Protein AF-A0A956QC20-F1 (afdb_monomer_lite)

Radius of gyration: 13.61 Å; chains: 1; bounding box: 33×27×34 Å

Secondary structure (DSSP, 8-state):
-HHHHHHHHHHHHHHHS--EEEE--HHHHHHHHHTT---EEEEEEETTEEEEEEEEEEETTEEEEE-TTPPTTPPTT-EE--TTSSS-EEEEETTEEEEEHHHHHHHHHHS--EEEEE-

pLDDT: mean 92.6, std 7.38, range [55.16, 98.19]

Foldseek 3Di:
DVVVVVVVQCVCCVPVVFGWDKDLQLVVVQVCLVVVDWQKWKWWQFQNDTAIWTFGHDDDQKTKIFHPPPDPPDDFQDWFDDPRGGFTWTHHDVRMIIDGSVSSNVRSVPTVMIIIHGD

Structure (mmCIF, N/CA/C/O backbone):
data_AF-A0A956QC20-F1
#
_entry.id   AF-A0A956QC20-F1
#
loop_
_atom_site.group_PDB
_atom_site.id
_atom_site.type_symbol
_atom_site.label_atom_id
_atom_site.label_alt_id
_atom_site.label_comp_id
_atom_site.label_asym_id
_atom_site.label_entity_id
_atom_site.label_seq_id
_atom_site.pdbx_PDB_ins_code
_atom_site.Cartn_x
_atom_site.Cartn_y
_atom_site.Cartn_z
_atom_site.occupancy
_atom_site.B_iso_or_equiv
_atom_site.auth_seq_id
_atom_site.auth_comp_id
_atom_site.auth_asym_id
_atom_site.auth_atom_id
_atom_site.pdbx_PDB_model_num
ATOM 1 N N . MET A 1 1 ? 11.436 1.182 10.150 1.00 92.94 1 MET A N 1
ATOM 2 C CA . MET A 1 1 ? 10.072 0.639 9.978 1.00 92.94 1 MET A CA 1
ATOM 3 C C . MET A 1 1 ? 9.174 1.057 11.128 1.00 92.94 1 MET A C 1
ATOM 5 O O . MET A 1 1 ? 8.292 1.857 10.883 1.00 92.94 1 MET A O 1
ATOM 9 N N . GLN A 1 2 ? 9.430 0.613 12.368 1.00 94.38 2 GLN A N 1
ATOM 10 C CA . GLN A 1 2 ? 8.572 0.979 13.507 1.00 94.38 2 GLN A CA 1
ATOM 11 C C . GLN A 1 2 ? 8.421 2.494 13.689 1.00 94.38 2 GLN A C 1
ATOM 13 O O . GLN A 1 2 ? 7.309 2.968 13.850 1.00 94.38 2 GLN A O 1
ATOM 18 N N . GLN A 1 3 ? 9.518 3.252 13.594 1.00 95.88 3 GLN A N 1
ATOM 19 C CA . GLN A 1 3 ? 9.471 4.712 13.693 1.00 95.88 3 GLN A CA 1
ATOM 20 C C . GLN A 1 3 ? 8.513 5.343 12.665 1.00 95.88 3 GLN A C 1
ATOM 22 O O . GLN A 1 3 ? 7.628 6.088 13.058 1.00 95.88 3 GLN A O 1
ATOM 27 N N . LEU A 1 4 ? 8.635 4.979 11.381 1.00 95.75 4 LEU A N 1
ATOM 28 C CA . LEU A 1 4 ? 7.747 5.461 10.315 1.00 95.75 4 LEU A CA 1
ATOM 29 C C . LEU A 1 4 ? 6.272 5.135 10.604 1.00 95.75 4 LEU A C 1
ATOM 31 O O . LEU A 1 4 ? 5.405 5.974 10.399 1.00 95.75 4 LEU A O 1
ATOM 35 N N . ILE A 1 5 ? 5.981 3.926 11.095 1.00 96.75 5 ILE A N 1
ATOM 36 C CA . ILE A 1 5 ? 4.614 3.519 11.452 1.00 96.75 5 ILE A CA 1
ATOM 37 C C . ILE A 1 5 ? 4.044 4.421 12.554 1.00 96.75 5 ILE A C 1
ATOM 39 O O . ILE A 1 5 ? 2.917 4.893 12.431 1.00 96.75 5 ILE A O 1
ATOM 43 N N . GLU A 1 6 ? 4.812 4.676 13.614 1.00 97.12 6 GLU A N 1
ATOM 44 C CA . GLU A 1 6 ? 4.366 5.532 14.719 1.00 97.12 6 GLU A CA 1
ATOM 45 C C . GLU A 1 6 ? 4.200 6.996 14.286 1.00 97.12 6 GLU A C 1
ATOM 47 O O . GLU A 1 6 ? 3.227 7.640 14.671 1.00 97.12 6 GLU A O 1
ATOM 52 N N . GLU A 1 7 ? 5.088 7.506 13.428 1.00 95.94 7 GLU A N 1
ATOM 53 C CA . GLU A 1 7 ? 4.970 8.849 12.845 1.00 95.94 7 GLU A CA 1
ATOM 54 C C . GLU A 1 7 ? 3.695 8.994 12.001 1.00 95.94 7 GLU A C 1
ATOM 56 O O . GLU A 1 7 ? 2.964 9.972 12.157 1.00 95.94 7 GLU A O 1
ATOM 61 N N . LEU A 1 8 ? 3.379 8.003 11.158 1.00 95.25 8 LEU A N 1
ATOM 62 C CA . LEU A 1 8 ? 2.157 8.001 10.348 1.00 95.25 8 LEU A CA 1
ATOM 63 C C . LEU A 1 8 ? 0.890 7.954 11.213 1.00 95.25 8 LEU A C 1
ATOM 65 O O . LEU A 1 8 ? -0.051 8.703 10.948 1.00 95.25 8 LEU A O 1
ATOM 69 N N . LYS A 1 9 ? 0.865 7.116 12.259 1.00 96.00 9 LYS A N 1
ATOM 70 C CA . LYS A 1 9 ? -0.257 7.056 13.213 1.00 96.00 9 LYS A CA 1
ATOM 71 C C . LYS A 1 9 ? -0.463 8.399 13.913 1.00 96.00 9 LYS A C 1
ATOM 73 O O . LYS A 1 9 ? -1.581 8.907 13.922 1.00 96.00 9 LYS A O 1
ATOM 78 N N . ALA A 1 10 ? 0.610 8.986 14.449 1.00 95.44 10 ALA A N 1
ATOM 79 C CA . ALA A 1 10 ? 0.554 10.259 15.162 1.00 95.44 10 ALA A CA 1
ATOM 80 C C . ALA A 1 10 ? 0.111 11.414 14.251 1.00 95.44 10 ALA A C 1
ATOM 82 O O . ALA A 1 10 ? -0.682 12.258 14.667 1.00 95.44 10 ALA A O 1
ATOM 83 N N . LEU A 1 11 ? 0.588 11.443 13.001 1.00 92.81 11 LEU A N 1
ATOM 84 C CA . LEU A 1 11 ? 0.174 12.442 12.017 1.00 92.81 11 LEU A CA 1
ATOM 85 C C . LEU A 1 11 ? -1.315 12.307 11.680 1.00 92.81 11 LEU A C 1
ATOM 87 O O . LEU A 1 11 ? -2.040 13.299 11.720 1.00 92.81 11 LEU A O 1
ATOM 91 N N . HIS A 1 12 ? -1.777 11.093 11.373 1.00 93.19 12 HIS A N 1
ATOM 92 C CA . HIS A 1 12 ? -3.177 10.852 11.034 1.00 93.19 12 HIS A CA 1
ATOM 93 C C . HIS A 1 12 ? -4.110 11.212 12.196 1.00 93.19 12 HIS A C 1
ATOM 95 O O . HIS A 1 12 ? -5.093 11.923 12.001 1.00 93.19 12 HIS A O 1
ATOM 101 N N . GLU A 1 13 ? -3.781 10.789 13.418 1.00 92.75 13 GLU A N 1
ATOM 102 C CA . GLU A 1 13 ? -4.560 11.132 14.610 1.00 92.75 13 GLU A CA 1
ATOM 103 C C . GLU A 1 13 ? -4.541 12.643 14.886 1.00 92.75 13 GLU A C 1
ATOM 105 O O . GL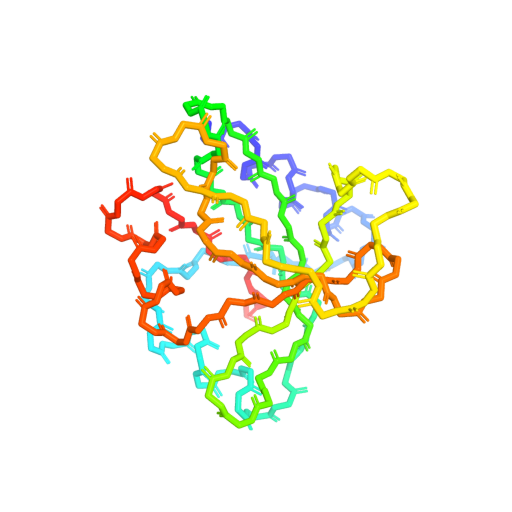U A 1 13 ? -5.584 13.226 15.174 1.00 92.75 13 GLU A O 1
ATOM 110 N N . GLY A 1 14 ? -3.393 13.307 14.731 1.00 92.31 14 GLY A N 1
ATOM 111 C CA . GLY A 1 14 ? -3.272 14.750 14.944 1.00 92.31 14 GLY A CA 1
ATOM 112 C C . GLY A 1 14 ? -4.042 15.604 13.930 1.00 92.31 14 GLY A C 1
ATOM 113 O O . GLY A 1 14 ? -4.519 16.681 14.285 1.00 92.31 14 GLY A O 1
ATOM 114 N N . VAL A 1 15 ? -4.172 15.143 12.682 1.00 91.38 15 VAL A N 1
ATOM 115 C CA . VAL A 1 15 ? -4.852 15.882 11.602 1.00 91.38 15 VAL A CA 1
ATOM 116 C C . VAL A 1 15 ? -6.337 15.529 11.508 1.00 91.38 15 VAL A C 1
ATOM 118 O O . VAL A 1 15 ? -7.168 16.420 11.342 1.00 91.38 15 VAL A O 1
ATOM 121 N N . LEU A 1 16 ? -6.678 14.242 11.604 1.00 89.81 16 LEU A N 1
ATOM 122 C CA . LEU A 1 16 ? -8.027 13.725 11.350 1.00 89.81 16 LEU A CA 1
ATOM 123 C C . L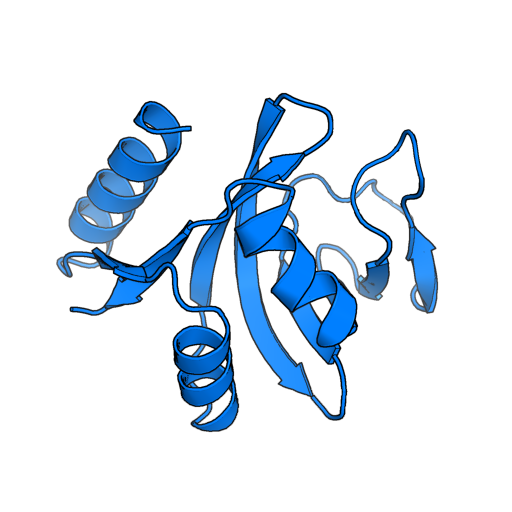EU A 1 16 ? -8.761 13.285 12.623 1.00 89.81 16 LEU A C 1
ATOM 125 O O . LEU A 1 16 ? -9.955 12.994 12.568 1.00 89.81 16 LEU A O 1
ATOM 129 N N . GLY A 1 17 ? -8.085 13.241 13.776 1.00 90.56 17 GLY A N 1
ATOM 130 C CA . GLY A 1 17 ? -8.694 12.870 15.057 1.00 90.56 17 GLY A CA 1
ATOM 131 C C . GLY A 1 17 ? -9.086 11.395 15.160 1.00 90.56 17 GLY A C 1
ATOM 132 O O . GLY A 1 17 ? -9.884 11.035 16.025 1.00 90.56 17 GLY A O 1
ATOM 133 N N . GLN A 1 18 ? -8.574 10.549 14.265 1.00 90.00 18 GLN A N 1
ATOM 134 C CA . GLN A 1 18 ? -8.909 9.129 14.197 1.00 90.00 18 GLN A CA 1
ATOM 135 C C . GLN A 1 18 ? -7.649 8.271 14.344 1.00 90.00 18 GLN A C 1
ATOM 137 O O . GLN A 1 18 ? -6.685 8.484 13.599 1.00 90.00 18 GLN A O 1
ATOM 142 N N . PRO A 1 19 ? -7.640 7.291 15.265 1.00 92.88 19 PRO A N 1
ATOM 143 C CA . PRO A 1 19 ? -6.511 6.391 15.418 1.00 92.88 19 PRO A CA 1
ATOM 144 C C . PRO A 1 19 ? -6.459 5.387 14.263 1.00 92.88 19 PRO A C 1
ATOM 146 O O . PRO A 1 19 ? -7.483 4.877 13.802 1.00 92.88 19 PRO A O 1
ATOM 149 N N . LEU A 1 20 ? -5.241 5.063 13.834 1.00 95.62 20 LEU A N 1
ATOM 150 C CA . LEU A 1 20 ? -4.989 3.993 12.875 1.00 95.62 20 LEU A CA 1
ATOM 151 C C . LEU A 1 20 ? -4.554 2.713 13.591 1.00 95.62 20 LEU A C 1
ATOM 153 O O . LEU A 1 20 ? -3.771 2.736 14.543 1.00 95.62 20 LEU A O 1
ATOM 157 N N . THR A 1 21 ? -5.018 1.580 13.076 1.00 96.69 21 THR A N 1
ATOM 158 C CA . THR A 1 21 ? -4.619 0.238 13.504 1.00 96.69 21 THR A CA 1
ATOM 159 C C . THR A 1 21 ? -3.746 -0.427 12.449 1.00 96.69 21 THR A C 1
ATOM 161 O O . THR A 1 21 ? -3.850 -0.134 11.259 1.00 96.69 21 THR A O 1
ATOM 164 N N . GLU A 1 22 ? -2.851 -1.312 12.887 1.00 97.75 22 GLU A N 1
ATOM 165 C CA . GLU A 1 22 ? -2.001 -2.080 11.977 1.00 97.75 22 GLU A CA 1
ATOM 166 C C . GLU A 1 22 ? -2.762 -3.279 11.410 1.00 97.75 22 GLU A C 1
ATOM 168 O O . GLU A 1 22 ? -3.228 -4.142 12.153 1.00 97.75 22 GLU A O 1
ATOM 173 N N . GLU A 1 23 ? -2.800 -3.373 10.087 1.00 97.88 23 GLU A N 1
ATOM 174 C CA . GLU A 1 23 ? -3.236 -4.546 9.347 1.00 97.88 23 GL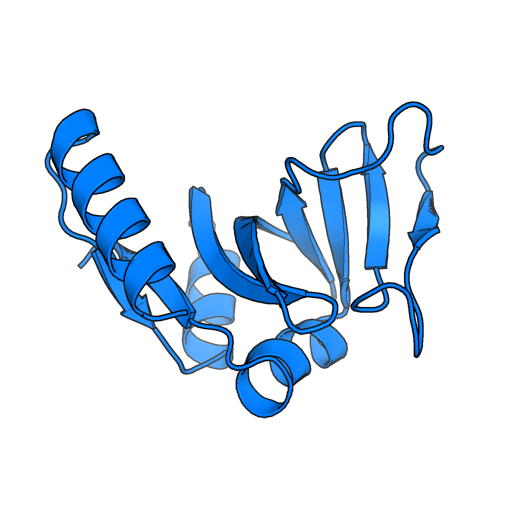U A CA 1
ATOM 175 C C . GLU A 1 23 ? -2.039 -5.171 8.622 1.00 97.88 23 GLU A C 1
ATOM 177 O O . GLU A 1 23 ? -1.341 -4.528 7.831 1.00 97.88 23 GLU A O 1
ATOM 182 N N . ARG A 1 24 ? -1.795 -6.449 8.912 1.00 97.44 24 ARG A N 1
ATOM 183 C CA . ARG A 1 24 ? -0.664 -7.224 8.377 1.00 97.44 24 ARG A CA 1
ATOM 184 C C . ARG A 1 24 ? -1.119 -8.384 7.497 1.00 97.44 24 ARG A C 1
ATOM 186 O O . ARG A 1 24 ? -0.275 -9.020 6.871 1.00 97.44 24 ARG A O 1
ATOM 193 N N . ASP A 1 25 ? -2.420 -8.660 7.444 1.00 97.94 25 ASP A N 1
ATOM 194 C CA . ASP A 1 25 ? -2.988 -9.625 6.513 1.00 97.94 25 ASP A CA 1
ATOM 195 C C . ASP A 1 25 ? -3.336 -8.931 5.181 1.00 97.94 25 ASP A C 1
ATOM 197 O O . ASP A 1 25 ? -4.268 -8.116 5.141 1.00 97.94 25 ASP A O 1
ATOM 201 N N . PRO A 1 26 ? -2.638 -9.250 4.070 1.00 97.75 26 PRO A N 1
ATOM 202 C CA . PRO A 1 26 ? -2.932 -8.652 2.771 1.00 97.75 26 PRO A CA 1
ATOM 203 C C . PRO A 1 26 ? -4.373 -8.892 2.317 1.00 97.75 26 PRO A C 1
ATOM 205 O O . PRO A 1 26 ? -4.943 -8.035 1.645 1.00 97.75 26 PRO A O 1
ATOM 208 N N . GLU A 1 27 ? -4.994 -10.021 2.672 1.00 98.00 27 GLU A N 1
ATOM 209 C CA . GLU A 1 27 ? -6.359 -10.316 2.227 1.00 98.00 27 GLU A CA 1
ATOM 210 C C . GLU A 1 27 ? -7.391 -9.421 2.913 1.00 98.00 27 GLU A C 1
ATOM 212 O O . GLU A 1 27 ? -8.378 -9.034 2.282 1.00 98.00 27 GLU A O 1
ATOM 217 N N . ARG A 1 28 ? -7.143 -9.017 4.165 1.00 98.06 28 ARG A N 1
ATOM 218 C CA . ARG A 1 28 ? -7.991 -8.046 4.872 1.00 98.06 28 ARG A CA 1
ATOM 219 C C . ARG A 1 28 ? -7.868 -6.652 4.267 1.00 98.06 28 ARG A C 1
ATOM 221 O O . ARG A 1 28 ? -8.887 -5.987 4.087 1.00 98.06 28 ARG A O 1
ATOM 228 N N . VAL A 1 29 ? -6.660 -6.239 3.875 1.00 98.06 29 VAL A N 1
ATOM 229 C CA . VAL A 1 29 ? -6.452 -4.965 3.161 1.00 98.06 29 VAL A CA 1
ATOM 230 C C . VAL A 1 29 ? -7.157 -4.984 1.805 1.00 98.06 29 VAL A C 1
ATOM 232 O O . VAL A 1 29 ? -7.922 -4.077 1.487 1.00 98.06 29 VAL A O 1
ATOM 235 N N . LEU A 1 30 ? -6.976 -6.054 1.024 1.00 98.00 30 LEU A N 1
ATOM 236 C CA . LEU A 1 30 ? -7.649 -6.217 -0.266 1.00 98.00 30 LEU A CA 1
ATOM 237 C C . LEU A 1 30 ? -9.175 -6.242 -0.123 1.00 98.00 30 LEU A C 1
ATOM 239 O O . LEU A 1 30 ? -9.871 -5.717 -0.987 1.00 98.00 30 LEU A O 1
ATOM 243 N N . ALA A 1 31 ? -9.715 -6.843 0.941 1.00 97.69 31 ALA A N 1
ATOM 244 C CA . ALA A 1 31 ? -11.151 -6.833 1.212 1.00 97.69 31 ALA A CA 1
ATOM 245 C C . ALA A 1 31 ? -11.693 -5.413 1.452 1.00 97.69 31 ALA A C 1
ATOM 247 O O . ALA A 1 31 ? -12.738 -5.081 0.895 1.00 97.69 31 ALA A O 1
ATOM 248 N N . ARG A 1 32 ? -10.969 -4.565 2.196 1.00 97.44 32 ARG A N 1
ATOM 249 C CA . ARG A 1 32 ? -11.339 -3.151 2.397 1.00 97.44 32 ARG A CA 1
ATOM 250 C C . ARG A 1 32 ? -11.295 -2.351 1.094 1.00 97.44 32 ARG A C 1
ATOM 252 O O . ARG A 1 32 ? -12.265 -1.681 0.755 1.00 97.44 32 ARG A O 1
ATOM 259 N N . LEU A 1 33 ? -10.236 -2.513 0.295 1.00 97.81 33 LEU A N 1
ATOM 260 C CA . LEU A 1 33 ? -10.148 -1.864 -1.022 1.00 97.81 33 LEU A CA 1
ATOM 261 C C . LEU A 1 33 ? -11.276 -2.319 -1.967 1.00 97.81 33 LEU A C 1
ATOM 263 O O . LEU A 1 33 ? -11.821 -1.516 -2.719 1.00 97.81 33 LEU A O 1
ATOM 267 N N . ARG A 1 34 ? -11.678 -3.600 -1.919 1.00 97.06 34 ARG A N 1
ATOM 268 C CA . ARG A 1 34 ? -12.849 -4.111 -2.667 1.00 97.06 34 ARG A CA 1
ATOM 269 C C . ARG A 1 34 ? -14.163 -3.490 -2.205 1.00 97.06 34 ARG A C 1
ATOM 271 O O . ARG A 1 34 ? -15.074 -3.363 -3.018 1.00 97.06 34 ARG A O 1
ATOM 278 N N . ALA A 1 35 ? -14.270 -3.139 -0.926 1.00 96.88 35 ALA A N 1
ATOM 279 C CA . ALA A 1 35 ? -15.426 -2.440 -0.376 1.00 96.88 35 ALA A CA 1
ATOM 280 C C . ALA A 1 35 ? -15.461 -0.948 -0.763 1.00 96.88 35 ALA A C 1
ATOM 282 O O . ALA A 1 35 ? -16.444 -0.274 -0.464 1.00 96.88 35 ALA A O 1
ATOM 283 N N . GLY A 1 36 ? -14.433 -0.450 -1.460 1.00 96.94 36 GLY A N 1
ATOM 284 C CA . GLY A 1 36 ? -14.325 0.941 -1.894 1.00 96.94 36 GLY A CA 1
ATOM 285 C C . GLY A 1 36 ? -13.720 1.871 -0.845 1.00 96.94 36 GLY A C 1
ATOM 286 O O . GLY A 1 36 ? -13.815 3.082 -1.006 1.00 96.94 36 GLY A O 1
ATOM 287 N N . GLU A 1 37 ? -13.124 1.328 0.220 1.00 96.69 37 GLU A N 1
ATOM 288 C CA . GLU A 1 37 ? -12.323 2.128 1.147 1.00 96.69 37 GLU A CA 1
ATOM 289 C C . GLU A 1 37 ? -10.976 2.509 0.497 1.00 96.69 37 GLU A C 1
ATOM 291 O O . GLU A 1 37 ? -10.438 1.744 -0.309 1.00 96.69 37 GLU A O 1
ATOM 296 N N . SER A 1 38 ? -10.441 3.674 0.861 1.00 95.81 38 SER A N 1
ATOM 297 C CA . SER A 1 38 ? -9.257 4.306 0.260 1.00 95.81 38 SER A CA 1
ATOM 298 C C . SER A 1 38 ? -8.385 4.984 1.323 1.00 95.81 38 SER A C 1
ATOM 300 O O . SER A 1 38 ? -8.647 4.877 2.523 1.00 95.81 38 SER A O 1
ATOM 302 N N . ASP A 1 39 ? -7.345 5.686 0.870 1.00 94.75 39 ASP A N 1
ATOM 303 C CA . ASP A 1 39 ? -6.483 6.552 1.676 1.00 94.75 39 ASP A CA 1
ATOM 304 C C . ASP A 1 39 ? -5.729 5.833 2.801 1.00 94.75 39 ASP A C 1
ATOM 306 O O . ASP A 1 39 ? -5.408 6.422 3.834 1.00 94.75 39 ASP A O 1
ATOM 310 N N . PHE A 1 40 ? -5.404 4.550 2.613 1.00 96.81 40 PHE A N 1
ATOM 311 C CA . PHE A 1 40 ? -4.680 3.781 3.625 1.00 96.81 40 PHE A CA 1
ATOM 312 C C . PHE A 1 40 ? -3.169 3.969 3.497 1.00 96.81 40 PHE A C 1
ATOM 314 O O . PHE A 1 40 ? -2.589 3.541 2.493 1.00 96.81 40 PHE A O 1
ATOM 321 N N . PRO A 1 41 ? -2.475 4.512 4.513 1.00 97.06 41 PRO A N 1
ATOM 322 C CA . PRO A 1 41 ? -1.023 4.510 4.509 1.00 97.06 41 PRO A CA 1
ATOM 323 C C . PRO A 1 41 ? -0.499 3.072 4.567 1.00 97.06 41 PRO A C 1
ATOM 325 O O . PRO A 1 41 ? -0.853 2.293 5.452 1.00 97.06 41 PRO A O 1
ATOM 328 N N . LEU A 1 42 ? 0.391 2.722 3.648 1.00 97.75 42 LEU A N 1
ATOM 329 C CA . LEU A 1 42 ? 1.126 1.467 3.645 1.00 97.75 42 LEU A CA 1
ATOM 330 C C . LEU A 1 42 ? 2.604 1.773 3.867 1.00 97.75 42 LEU A C 1
ATOM 332 O O . LEU A 1 42 ? 3.259 2.364 3.010 1.00 97.75 42 LEU A O 1
ATOM 336 N N . ALA A 1 43 ? 3.139 1.331 5.001 1.00 97.19 43 ALA A N 1
ATOM 337 C CA . ALA A 1 43 ? 4.572 1.359 5.259 1.00 97.19 43 ALA A CA 1
ATOM 338 C C . ALA A 1 43 ? 5.206 0.056 4.757 1.00 97.19 43 ALA A C 1
ATOM 340 O O . ALA A 1 43 ? 4.704 -1.025 5.057 1.00 97.19 43 ALA A O 1
ATOM 341 N N . LEU A 1 44 ? 6.309 0.131 4.012 1.00 95.00 44 LEU A N 1
ATOM 342 C CA . LEU A 1 44 ? 7.018 -1.034 3.472 1.00 95.00 44 LEU A CA 1
ATOM 343 C C . LEU A 1 44 ? 8.514 -0.766 3.289 1.00 95.00 44 LEU A C 1
ATOM 345 O O . LEU A 1 44 ? 8.958 0.378 3.294 1.00 95.00 44 LEU A O 1
ATOM 349 N N . ARG A 1 45 ? 9.319 -1.823 3.142 1.00 91.62 45 ARG A N 1
ATOM 350 C CA . ARG A 1 45 ? 10.729 -1.691 2.755 1.00 91.62 45 ARG A CA 1
ATOM 351 C C . ARG A 1 45 ? 10.869 -1.532 1.243 1.00 91.62 45 ARG A C 1
ATOM 353 O O . ARG A 1 45 ? 10.589 -2.461 0.474 1.00 91.62 45 ARG A O 1
ATOM 360 N N . TRP A 1 46 ? 11.368 -0.375 0.839 1.00 88.06 46 TRP A N 1
ATOM 361 C CA . TRP A 1 46 ? 11.725 -0.032 -0.529 1.00 88.06 46 TRP A CA 1
ATOM 362 C C . TRP A 1 46 ? 13.242 0.113 -0.605 1.00 88.06 46 TRP A C 1
ATOM 364 O O . TRP A 1 46 ? 13.802 0.961 0.077 1.00 88.06 46 TRP A O 1
ATOM 374 N N . ASP A 1 47 ? 13.911 -0.770 -1.348 1.00 80.81 47 ASP A N 1
ATOM 375 C CA . ASP A 1 47 ? 15.381 -0.813 -1.452 1.00 80.81 47 ASP A CA 1
ATOM 376 C C . ASP A 1 47 ? 16.094 -0.695 -0.091 1.00 80.81 47 ASP A C 1
ATOM 378 O O . ASP A 1 47 ? 16.952 0.153 0.139 1.00 80.81 47 ASP A O 1
ATOM 382 N N . ASP A 1 48 ? 15.659 -1.547 0.846 1.00 80.25 48 ASP A N 1
ATOM 383 C CA . ASP A 1 48 ? 16.097 -1.625 2.249 1.00 80.25 48 ASP A CA 1
ATOM 384 C C . ASP A 1 48 ? 15.808 -0.405 3.137 1.00 80.25 48 ASP A C 1
ATOM 386 O O . ASP A 1 48 ? 16.029 -0.466 4.353 1.00 80.25 48 ASP A O 1
ATOM 390 N N . GLN A 1 49 ? 15.212 0.654 2.593 1.00 88.38 49 GLN A N 1
ATOM 391 C CA . GLN A 1 49 ? 14.764 1.815 3.353 1.00 88.38 49 GLN A CA 1
ATOM 392 C C . GLN A 1 49 ? 13.267 1.727 3.686 1.00 88.38 49 GLN A C 1
ATOM 394 O O .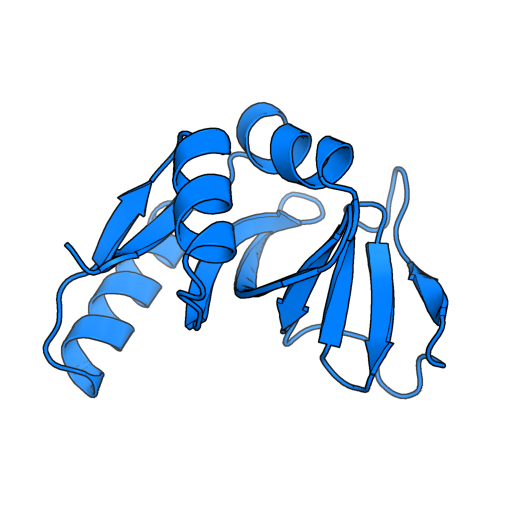 GLN A 1 49 ? 12.471 1.220 2.893 1.00 88.38 49 GLN A O 1
ATOM 399 N N . PRO A 1 50 ? 12.836 2.173 4.879 1.00 92.44 50 PRO A N 1
ATOM 400 C CA . PRO A 1 50 ? 11.418 2.346 5.167 1.00 92.44 50 PRO A CA 1
ATOM 401 C C . PRO A 1 50 ? 10.824 3.415 4.250 1.00 92.44 50 PRO A C 1
ATOM 403 O O . PRO A 1 50 ? 11.339 4.527 4.192 1.00 92.44 50 PRO A O 1
ATOM 406 N N . HIS A 1 51 ? 9.727 3.077 3.589 1.00 93.06 51 HIS A N 1
ATOM 407 C CA . HIS A 1 51 ? 8.999 3.955 2.685 1.00 93.06 51 HIS A CA 1
ATOM 408 C C . HIS A 1 51 ? 7.507 3.903 2.997 1.00 93.06 51 HIS A C 1
ATOM 410 O O . HIS A 1 51 ? 7.027 2.891 3.519 1.00 93.06 51 HIS A O 1
ATOM 416 N N . SER A 1 52 ? 6.775 4.967 2.673 1.00 95.50 52 SER A N 1
ATOM 417 C CA . SER A 1 52 ? 5.316 4.976 2.735 1.00 95.50 52 SER A CA 1
ATOM 418 C C . SER A 1 52 ? 4.701 5.305 1.381 1.00 95.50 52 SER A C 1
ATOM 420 O O . SER A 1 52 ? 5.178 6.158 0.635 1.00 95.50 52 SER A O 1
ATOM 422 N N . VAL A 1 53 ? 3.615 4.605 1.082 1.00 96.25 53 VAL A N 1
ATOM 423 C CA . VAL A 1 53 ? 2.709 4.891 -0.034 1.00 96.25 53 VAL A CA 1
ATOM 424 C C . VAL A 1 53 ? 1.286 4.978 0.507 1.00 96.25 53 VAL A C 1
ATOM 426 O O . VAL A 1 53 ? 1.031 4.543 1.631 1.00 96.25 53 VAL A O 1
ATOM 429 N N . VAL A 1 54 ? 0.353 5.523 -0.267 1.00 97.31 54 VAL A N 1
ATOM 430 C CA . VAL A 1 54 ? -1.062 5.610 0.129 1.00 97.31 54 VAL A CA 1
ATOM 431 C C . VAL A 1 54 ? -1.894 4.763 -0.818 1.00 97.31 54 VAL A C 1
ATOM 433 O O . VAL A 1 54 ? -1.898 5.020 -2.016 1.00 97.31 54 VAL A O 1
ATOM 436 N N . LEU A 1 55 ? -2.563 3.731 -0.307 1.00 98.06 55 LEU A N 1
ATOM 437 C CA . LEU A 1 55 ? -3.424 2.863 -1.107 1.00 98.06 55 LEU A CA 1
ATOM 438 C C . LEU A 1 55 ? -4.716 3.593 -1.453 1.00 98.06 55 LEU A C 1
ATOM 440 O O . LEU A 1 55 ? -5.398 4.088 -0.563 1.00 98.06 55 LEU A O 1
ATOM 444 N N . GLU A 1 56 ? -5.055 3.598 -2.736 1.00 97.81 56 GLU A N 1
ATOM 445 C CA . GLU A 1 56 ? -6.176 4.369 -3.268 1.00 97.81 56 GLU A CA 1
ATOM 446 C C . GLU A 1 56 ? -7.346 3.466 -3.658 1.00 97.81 56 GLU A C 1
ATOM 448 O O . GLU A 1 56 ? -8.486 3.694 -3.270 1.00 97.81 56 GLU A O 1
ATOM 453 N N . ALA A 1 57 ? -7.082 2.419 -4.446 1.00 97.62 57 ALA A N 1
ATOM 454 C CA . ALA A 1 57 ? -8.145 1.577 -4.982 1.00 97.62 57 ALA A CA 1
ATOM 455 C C . ALA A 1 57 ? -7.650 0.188 -5.390 1.00 97.62 57 ALA A C 1
ATOM 457 O O . ALA A 1 57 ? -6.481 -0.016 -5.718 1.00 97.62 57 ALA A O 1
ATOM 458 N N . LEU A 1 58 ? -8.582 -0.760 -5.482 1.00 97.62 58 LEU A N 1
ATOM 459 C CA . LEU A 1 58 ? -8.397 -1.998 -6.233 1.00 97.62 58 LEU A CA 1
ATOM 460 C C . LEU A 1 58 ? -9.217 -1.920 -7.524 1.00 97.62 58 LEU A C 1
ATOM 462 O O . LEU A 1 58 ? -10.440 -1.808 -7.475 1.00 97.62 58 LEU A O 1
ATOM 466 N N . ARG A 1 59 ? -8.559 -2.008 -8.683 1.00 96.44 59 ARG A N 1
ATOM 467 C CA . ARG A 1 59 ? -9.235 -2.037 -9.989 1.00 96.44 59 ARG A CA 1
ATOM 468 C C . ARG A 1 59 ? -8.766 -3.261 -10.759 1.00 96.44 59 ARG A C 1
ATOM 470 O O . ARG A 1 59 ? -7.570 -3.431 -10.990 1.00 96.44 59 ARG A O 1
ATOM 477 N N . SER A 1 60 ? -9.714 -4.103 -11.159 1.00 92.69 60 SER A N 1
ATOM 478 C CA . SER A 1 60 ? -9.426 -5.375 -11.829 1.00 92.69 60 SER A CA 1
ATOM 479 C C . SER A 1 60 ? -8.484 -6.248 -10.980 1.00 92.69 60 SER A C 1
ATOM 481 O O . SER A 1 60 ? -8.854 -6.678 -9.890 1.00 92.69 60 SER A O 1
ATOM 483 N N . ASP A 1 61 ? -7.268 -6.493 -11.458 1.00 94.38 61 ASP A N 1
ATOM 484 C CA . ASP A 1 61 ? -6.230 -7.319 -10.848 1.00 94.38 61 ASP A CA 1
ATOM 485 C C . ASP A 1 61 ? -5.079 -6.495 -10.239 1.00 94.38 61 ASP A C 1
ATOM 487 O O . ASP A 1 61 ? -4.009 -7.044 -9.953 1.00 94.38 61 ASP A O 1
ATOM 491 N N . ARG A 1 62 ? -5.272 -5.180 -10.040 1.00 97.62 62 ARG A N 1
ATOM 492 C CA . ARG A 1 62 ? -4.205 -4.265 -9.611 1.00 97.62 62 ARG A CA 1
ATOM 493 C C . ARG A 1 62 ? -4.611 -3.353 -8.462 1.00 97.62 62 ARG A C 1
ATOM 495 O O . ARG A 1 62 ? -5.696 -2.770 -8.464 1.00 97.62 62 ARG A O 1
ATOM 502 N N . VAL A 1 63 ? -3.699 -3.208 -7.507 1.00 98.19 63 VAL A N 1
ATOM 503 C CA . VAL A 1 63 ? -3.787 -2.249 -6.401 1.00 98.19 63 VAL A CA 1
ATOM 504 C C . VAL A 1 63 ? -3.135 -0.948 -6.848 1.00 98.19 63 VAL A C 1
ATOM 506 O O . VAL A 1 63 ? -1.968 -0.954 -7.235 1.00 98.19 63 VAL A O 1
ATOM 509 N N . PHE A 1 64 ? -3.895 0.138 -6.797 1.00 98.19 64 PHE A N 1
ATOM 510 C CA . PHE A 1 64 ? -3.470 1.497 -7.112 1.00 98.19 64 PHE A CA 1
ATOM 511 C C . PHE A 1 64 ? -3.068 2.214 -5.827 1.00 98.19 64 PHE A C 1
ATOM 513 O O . PHE A 1 64 ? -3.724 2.054 -4.794 1.00 98.19 64 PHE A O 1
ATOM 520 N N . PHE A 1 65 ? -1.997 2.995 -5.894 1.00 97.75 65 PHE A N 1
ATOM 521 C CA . PHE A 1 65 ? -1.477 3.744 -4.760 1.00 97.75 65 PHE A CA 1
ATOM 522 C C . PHE A 1 65 ? -0.743 5.005 -5.209 1.00 97.75 65 PHE A C 1
ATOM 524 O O . PHE A 1 65 ? -0.143 5.041 -6.283 1.00 97.75 65 PHE A O 1
ATOM 531 N N . PHE A 1 66 ? -0.744 6.018 -4.350 1.00 96.88 66 PHE A N 1
ATOM 532 C CA . PHE A 1 66 ? 0.096 7.193 -4.512 1.00 96.88 66 PHE A CA 1
ATOM 533 C C . PHE A 1 66 ? 1.491 6.938 -3.947 1.00 96.88 66 PHE A C 1
ATOM 535 O O . PHE A 1 66 ? 1.643 6.532 -2.789 1.00 96.88 66 PHE A O 1
ATOM 542 N N . ASN A 1 67 ? 2.510 7.195 -4.764 1.00 93.56 67 ASN A N 1
ATOM 543 C CA . ASN A 1 67 ? 3.910 7.114 -4.379 1.00 93.56 67 ASN A CA 1
ATOM 544 C C . ASN A 1 67 ? 4.543 8.514 -4.410 1.00 93.56 67 ASN A C 1
ATOM 546 O O . ASN A 1 67 ? 4.856 9.010 -5.492 1.00 93.56 67 ASN A O 1
ATOM 550 N N . PRO A 1 68 ? 4.796 9.144 -3.247 1.00 87.25 68 PRO A N 1
ATOM 551 C CA . PRO A 1 68 ? 5.355 10.498 -3.193 1.00 87.25 68 PRO A CA 1
ATOM 552 C C . PRO A 1 68 ? 6.793 10.590 -3.729 1.00 87.25 68 PRO A C 1
ATOM 554 O O . PRO A 1 68 ? 7.312 11.687 -3.893 1.00 87.25 68 PRO A O 1
ATOM 557 N N . MET A 1 69 ? 7.441 9.449 -3.980 1.00 85.62 69 MET A N 1
ATOM 558 C CA . MET A 1 69 ? 8.798 9.353 -4.522 1.00 85.62 69 MET A CA 1
ATOM 559 C C . MET A 1 69 ? 8.815 8.888 -5.984 1.00 85.62 69 MET A C 1
ATOM 561 O O . MET A 1 69 ? 9.870 8.483 -6.478 1.00 85.62 69 MET A O 1
ATOM 565 N N . GLN A 1 70 ? 7.669 8.882 -6.680 1.00 84.44 70 GLN A N 1
ATOM 566 C CA . GLN A 1 70 ? 7.667 8.631 -8.120 1.00 84.44 70 GLN A CA 1
ATOM 567 C C . GLN A 1 70 ? 8.550 9.684 -8.808 1.00 84.44 70 GLN A C 1
ATOM 569 O O . GLN A 1 70 ? 8.477 10.869 -8.492 1.00 84.44 70 GLN A O 1
ATOM 574 N N . ALA A 1 71 ? 9.416 9.241 -9.719 1.00 81.25 71 ALA A N 1
ATOM 575 C CA . ALA A 1 71 ? 10.231 10.158 -10.502 1.00 81.25 71 ALA A CA 1
ATOM 576 C C . ALA A 1 71 ? 9.339 11.008 -11.420 1.00 81.25 71 ALA A C 1
ATOM 578 O O . ALA A 1 71 ? 8.409 10.486 -12.034 1.00 81.25 71 ALA A O 1
ATOM 579 N N . ASP A 1 72 ? 9.660 12.294 -11.543 1.00 83.62 72 ASP A N 1
ATOM 580 C CA . ASP A 1 72 ? 8.950 13.196 -12.446 1.00 83.62 72 ASP A CA 1
ATOM 581 C C . ASP A 1 72 ? 9.096 12.753 -13.911 1.00 83.62 72 ASP A C 1
ATOM 583 O O . ASP A 1 72 ? 10.148 12.263 -14.336 1.00 83.62 72 ASP A O 1
ATOM 587 N N . GLY A 1 73 ? 8.049 12.983 -14.708 1.00 84.12 73 GLY A N 1
ATOM 588 C CA . GLY A 1 73 ? 8.082 12.770 -16.158 1.00 84.12 73 GLY A CA 1
ATOM 589 C C . GLY A 1 73 ? 8.040 11.303 -16.592 1.00 84.12 73 GLY A C 1
ATOM 590 O O . GLY A 1 73 ? 8.431 10.991 -17.718 1.00 84.12 73 GLY A O 1
ATOM 591 N N . VAL A 1 74 ? 7.583 10.396 -15.725 1.00 88.62 74 VAL A N 1
ATOM 592 C CA . VAL A 1 74 ? 7.354 8.996 -16.092 1.00 88.62 74 VAL A CA 1
ATOM 593 C C . VAL A 1 74 ? 6.042 8.869 -16.859 1.00 88.62 74 VAL A C 1
ATOM 595 O O . VAL A 1 74 ? 4.966 9.094 -16.315 1.00 88.62 74 VAL A O 1
ATOM 598 N N . GLU A 1 75 ? 6.117 8.422 -18.112 1.00 93.19 75 GLU A N 1
ATOM 599 C CA . GLU A 1 75 ? 4.923 8.242 -18.939 1.00 93.19 75 GLU A CA 1
ATOM 600 C C . GLU A 1 75 ? 3.956 7.189 -18.351 1.00 93.19 75 GLU A C 1
ATOM 602 O O . GLU A 1 75 ? 4.396 6.106 -17.930 1.00 93.19 75 GLU A O 1
ATOM 607 N N . PRO A 1 76 ? 2.633 7.445 -18.380 1.00 95.06 76 PRO A N 1
ATOM 608 C CA . PRO A 1 76 ? 1.610 6.448 -18.083 1.00 95.06 76 PRO A CA 1
ATOM 609 C C . PRO A 1 76 ? 1.809 5.132 -18.839 1.00 95.06 76 PRO A C 1
ATOM 611 O O . PRO A 1 76 ? 2.096 5.102 -20.034 1.00 95.06 76 PRO A O 1
ATOM 614 N N . GLY A 1 77 ? 1.629 4.016 -18.140 1.00 94.25 77 GLY A N 1
ATOM 615 C CA . GLY A 1 77 ? 1.835 2.665 -18.657 1.00 94.25 77 GLY A CA 1
ATOM 616 C C . GLY A 1 77 ? 3.270 2.145 -18.532 1.00 94.25 77 GLY A C 1
ATOM 617 O O . GLY A 1 77 ? 3.485 0.944 -18.721 1.00 94.25 77 GLY A O 1
ATOM 618 N N . THR A 1 78 ? 4.238 2.991 -18.163 1.00 94.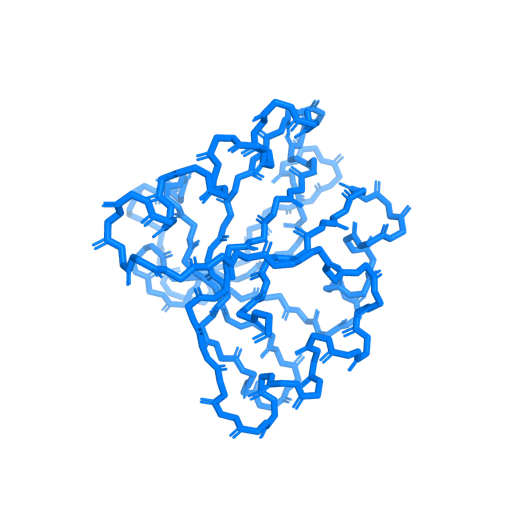31 78 THR A N 1
ATOM 619 C CA . THR A 1 78 ? 5.637 2.580 -17.970 1.00 94.31 78 THR A CA 1
ATOM 620 C C . THR A 1 78 ? 5.756 1.565 -16.836 1.00 94.31 78 THR A C 1
ATOM 622 O O . THR A 1 78 ? 5.272 1.796 -15.728 1.00 94.31 78 THR A O 1
ATOM 625 N N . LEU A 1 79 ? 6.424 0.438 -17.093 1.00 93.06 79 LEU A N 1
ATOM 626 C CA . LEU A 1 79 ? 6.793 -0.514 -16.046 1.00 93.06 79 LEU A CA 1
ATOM 627 C C . LEU A 1 79 ? 8.020 0.002 -15.289 1.00 93.06 79 LEU A C 1
ATOM 629 O O . LEU A 1 79 ? 9.034 0.330 -15.897 1.00 93.06 79 LEU A O 1
ATOM 633 N N . LEU A 1 80 ? 7.917 0.042 -13.965 1.00 89.44 80 LEU A N 1
ATOM 634 C CA . LEU A 1 80 ? 8.941 0.538 -13.051 1.00 89.44 80 LEU A CA 1
ATOM 635 C C . LEU A 1 80 ? 9.381 -0.573 -12.090 1.00 89.44 80 LEU A C 1
ATOM 637 O O . LEU A 1 80 ? 8.590 -1.454 -11.736 1.00 89.44 80 LEU A O 1
ATOM 641 N N . GLY A 1 81 ? 10.619 -0.487 -11.605 1.00 82.88 81 GLY A N 1
ATOM 642 C CA . GLY A 1 81 ? 11.168 -1.403 -10.606 1.00 82.88 81 GLY A CA 1
ATOM 643 C C . GLY A 1 81 ? 11.674 -2.739 -11.162 1.00 82.88 81 GLY A C 1
ATOM 644 O O . GLY A 1 81 ? 11.634 -3.022 -12.359 1.00 82.88 81 GLY A O 1
ATOM 645 N N . GLY A 1 82 ? 12.174 -3.592 -10.266 1.00 68.19 82 GLY A N 1
ATOM 646 C CA . GLY A 1 82 ? 12.918 -4.809 -10.596 1.00 68.19 82 GLY A CA 1
ATOM 647 C C . GLY A 1 82 ? 13.858 -5.195 -9.454 1.00 68.19 82 GLY A C 1
ATOM 648 O O . GLY A 1 82 ? 13.826 -4.573 -8.400 1.00 68.19 82 GLY A O 1
ATOM 649 N N . SER A 1 83 ? 14.710 -6.209 -9.634 1.00 55.16 83 SER A N 1
ATOM 650 C CA . SER A 1 83 ? 15.538 -6.784 -8.554 1.00 55.16 83 SER A CA 1
ATOM 651 C C . SER A 1 83 ? 16.425 -5.784 -7.782 1.00 55.16 83 SER A C 1
ATOM 653 O O . SER A 1 83 ? 16.948 -6.154 -6.734 1.00 55.16 83 SER A O 1
ATOM 655 N N . HIS A 1 84 ? 16.583 -4.546 -8.271 1.00 58.94 84 HIS A N 1
ATOM 656 C CA . HIS A 1 84 ? 17.434 -3.501 -7.694 1.00 58.94 84 HIS A CA 1
ATOM 657 C C . HIS A 1 84 ? 16.780 -2.101 -7.588 1.00 58.94 84 HIS A C 1
ATOM 659 O O . HIS A 1 84 ? 17.474 -1.167 -7.207 1.00 58.94 84 HIS A O 1
ATOM 665 N N . GLU A 1 85 ? 15.492 -1.938 -7.928 1.00 68.62 85 GLU A N 1
ATOM 666 C CA . GLU A 1 85 ? 14.811 -0.619 -8.028 1.00 68.62 85 GLU A CA 1
ATOM 667 C C . GLU A 1 85 ? 13.402 -0.630 -7.390 1.00 68.62 85 GLU A C 1
ATOM 669 O O . GLU A 1 85 ? 12.446 0.005 -7.857 1.00 68.62 85 GLU A O 1
ATOM 674 N N . GLY A 1 86 ? 13.236 -1.437 -6.346 1.00 76.00 86 GLY A N 1
ATOM 675 C CA . GLY A 1 86 ? 11.959 -1.636 -5.681 1.00 76.00 86 GLY A CA 1
ATOM 676 C C . GLY A 1 86 ? 11.025 -2.627 -6.386 1.00 76.00 86 GLY A C 1
ATOM 677 O O . GLY A 1 86 ? 11.407 -3.345 -7.315 1.00 76.00 86 GLY A O 1
ATOM 678 N N . PRO A 1 87 ? 9.784 -2.758 -5.894 1.00 83.62 87 PRO A N 1
ATOM 679 C CA . PRO A 1 87 ? 8.819 -3.686 -6.457 1.00 83.62 87 PRO A CA 1
ATOM 680 C C . PRO A 1 87 ? 8.456 -3.334 -7.899 1.00 83.62 87 PRO A C 1
ATOM 682 O O . PRO A 1 87 ? 8.379 -2.160 -8.274 1.00 83.62 87 PRO A O 1
ATOM 685 N N . ARG A 1 88 ? 8.178 -4.380 -8.686 1.00 90.19 88 ARG A N 1
ATOM 686 C CA . ARG A 1 88 ? 7.603 -4.228 -10.021 1.00 90.19 88 ARG A CA 1
ATOM 687 C C . ARG A 1 88 ? 6.249 -3.553 -9.904 1.00 90.19 88 ARG A C 1
ATOM 689 O O . ARG A 1 88 ? 5.377 -4.013 -9.170 1.00 90.19 88 ARG A O 1
ATOM 696 N N . ARG A 1 89 ? 6.084 -2.473 -10.648 1.00 93.50 89 ARG A N 1
ATOM 697 C CA . ARG A 1 89 ? 4.879 -1.649 -10.659 1.00 93.50 89 ARG A CA 1
ATOM 698 C C . ARG A 1 89 ? 4.725 -0.983 -12.014 1.00 93.50 89 ARG A C 1
ATOM 700 O O . ARG A 1 89 ? 5.570 -1.138 -12.893 1.00 93.50 89 ARG A O 1
ATOM 707 N N . ARG A 1 90 ? 3.629 -0.267 -12.195 1.00 95.25 90 ARG A N 1
ATOM 708 C CA . ARG A 1 90 ? 3.337 0.484 -13.410 1.00 95.25 90 ARG A CA 1
ATOM 709 C C . ARG A 1 90 ? 2.985 1.915 -13.032 1.00 95.25 90 ARG A C 1
ATOM 711 O O . ARG A 1 90 ? 2.214 2.091 -12.094 1.00 95.25 90 ARG A O 1
ATOM 718 N N . SER A 1 91 ? 3.546 2.895 -13.734 1.00 95.88 91 SER A N 1
ATOM 719 C CA . SER A 1 91 ? 3.057 4.274 -13.669 1.00 95.88 91 SER A CA 1
ATOM 720 C C . SER A 1 91 ? 1.677 4.328 -14.309 1.00 95.88 91 SER A C 1
ATOM 722 O O . SER A 1 91 ? 1.485 3.789 -15.398 1.00 95.88 91 SER A O 1
ATOM 724 N N . GLU A 1 92 ? 0.708 4.918 -13.629 1.00 95.69 92 GLU A N 1
ATOM 725 C CA . GLU A 1 92 ? -0.640 5.122 -14.161 1.00 95.69 92 GLU A CA 1
ATOM 726 C C . GLU A 1 92 ? -0.823 6.590 -14.532 1.00 95.69 92 GLU A C 1
ATOM 728 O O . GLU A 1 92 ? -1.283 6.877 -15.631 1.00 95.69 92 GLU A O 1
ATOM 733 N N . GLU A 1 93 ? -0.410 7.498 -13.647 1.00 93.06 93 GLU A N 1
ATOM 734 C CA . GLU A 1 93 ? -0.407 8.955 -13.813 1.00 93.06 93 GLU A CA 1
ATOM 735 C C . GLU A 1 93 ? 0.689 9.551 -12.904 1.00 93.06 93 GLU A C 1
ATOM 737 O O . GLU A 1 93 ? 1.338 8.818 -12.149 1.00 93.06 93 GLU A O 1
ATOM 742 N N . ASP A 1 94 ? 0.879 10.872 -12.937 1.00 89.75 94 ASP A N 1
ATOM 743 C CA . ASP A 1 94 ? 1.820 11.560 -12.047 1.00 89.75 94 ASP A CA 1
ATOM 744 C C . ASP A 1 94 ? 1.462 11.304 -10.570 1.00 89.75 94 ASP A C 1
ATOM 746 O O . ASP A 1 94 ? 0.355 11.572 -10.102 1.00 89.75 94 ASP A O 1
ATOM 750 N N . GLY A 1 95 ? 2.412 10.739 -9.832 1.00 90.88 95 GLY A N 1
ATOM 751 C CA . GLY A 1 95 ? 2.280 10.277 -8.453 1.00 90.88 95 GLY A CA 1
ATOM 752 C C . GLY A 1 95 ? 1.480 8.984 -8.271 1.00 90.88 95 GLY A C 1
ATOM 753 O O . GLY A 1 95 ? 1.557 8.397 -7.191 1.00 90.88 95 GLY A O 1
ATOM 754 N N . LEU A 1 96 ? 0.738 8.512 -9.280 1.00 95.81 96 LEU A N 1
ATOM 755 C CA . LEU A 1 96 ? -0.134 7.339 -9.193 1.00 95.81 96 LEU A CA 1
ATOM 756 C C . LEU A 1 96 ? 0.520 6.117 -9.841 1.00 95.81 96 LEU A C 1
ATOM 758 O O . LEU A 1 96 ? 0.816 6.083 -11.036 1.00 95.81 96 LEU A O 1
ATOM 762 N N . GLU A 1 97 ? 0.685 5.062 -9.054 1.00 96.44 97 GLU A N 1
ATOM 763 C CA . GLU A 1 97 ? 1.276 3.804 -9.491 1.00 96.44 97 GLU A CA 1
ATOM 764 C C . GLU A 1 97 ? 0.342 2.630 -9.187 1.00 96.44 97 GLU A C 1
ATOM 766 O O . GLU A 1 97 ? -0.596 2.723 -8.391 1.00 96.44 97 GLU A O 1
ATOM 771 N N . SER A 1 98 ? 0.598 1.487 -9.820 1.00 97.44 98 SER A N 1
ATOM 772 C CA . SER A 1 98 ? -0.127 0.257 -9.524 1.00 97.44 98 SER A CA 1
ATOM 773 C C . SER A 1 98 ? 0.761 -0.982 -9.510 1.00 97.44 98 SER A C 1
ATOM 775 O O . SER A 1 98 ? 1.719 -1.105 -10.279 1.00 97.44 98 SER A O 1
ATOM 777 N N . VAL A 1 99 ? 0.391 -1.961 -8.688 1.00 96.69 99 VAL A N 1
ATOM 778 C CA . VAL A 1 99 ? 0.995 -3.303 -8.656 1.00 96.69 99 VAL A CA 1
ATOM 779 C C . VAL A 1 99 ? -0.051 -4.380 -8.888 1.00 96.69 99 VAL A C 1
ATOM 781 O O . VAL A 1 99 ? -1.221 -4.194 -8.558 1.00 96.69 99 VAL A O 1
ATOM 784 N N . ALA A 1 100 ? 0.360 -5.522 -9.443 1.00 96.25 100 ALA A N 1
ATOM 785 C CA . ALA A 1 100 ? -0.515 -6.688 -9.503 1.00 96.25 100 ALA A CA 1
ATOM 786 C C . ALA A 1 100 ? -0.834 -7.186 -8.083 1.00 96.25 100 ALA A C 1
ATOM 788 O O . ALA A 1 100 ? -0.016 -7.048 -7.171 1.00 96.25 100 ALA A O 1
ATOM 789 N N . ILE A 1 101 ? -2.002 -7.802 -7.889 1.00 96.44 101 ILE A N 1
ATOM 790 C CA . ILE A 1 101 ? -2.406 -8.357 -6.582 1.00 96.44 101 ILE A CA 1
ATOM 791 C C . ILE A 1 101 ? -1.358 -9.339 -6.029 1.00 96.44 101 ILE A C 1
ATOM 793 O O . ILE A 1 101 ? -1.114 -9.375 -4.824 1.00 96.44 101 ILE A O 1
ATOM 797 N N . GLU A 1 102 ? -0.735 -10.144 -6.889 1.00 93.75 102 GLU A N 1
ATOM 798 C CA . GLU A 1 102 ? 0.293 -11.107 -6.476 1.00 93.75 102 GLU A CA 1
ATOM 799 C C . GLU A 1 102 ? 1.542 -10.411 -5.922 1.00 93.75 102 GLU A C 1
ATOM 801 O O . GLU A 1 102 ? 2.033 -10.782 -4.854 1.00 93.75 102 GLU A O 1
ATOM 806 N N . ASP A 1 103 ? 1.995 -9.349 -6.588 1.00 93.75 103 ASP A N 1
ATOM 807 C CA . ASP A 1 103 ? 3.113 -8.527 -6.122 1.00 93.75 103 ASP A CA 1
ATOM 808 C C . ASP A 1 103 ? 2.756 -7.787 -4.825 1.00 93.75 103 ASP A C 1
ATOM 810 O O . ASP A 1 103 ? 3.563 -7.729 -3.898 1.00 93.75 103 ASP A O 1
ATOM 814 N N . PHE A 1 104 ? 1.522 -7.287 -4.711 1.00 96.12 104 PHE A N 1
ATOM 815 C CA . PHE A 1 104 ? 1.031 -6.651 -3.489 1.00 96.12 104 PHE A CA 1
ATOM 816 C C . PHE A 1 104 ? 1.084 -7.604 -2.289 1.00 96.12 104 PHE A C 1
ATOM 818 O O . PHE A 1 104 ? 1.598 -7.246 -1.231 1.00 96.12 104 PHE A O 1
ATOM 825 N N . ARG A 1 105 ? 0.622 -8.851 -2.449 1.00 96.19 105 ARG A N 1
ATOM 826 C CA . ARG A 1 105 ? 0.727 -9.882 -1.399 1.00 96.19 105 ARG A CA 1
ATOM 827 C C . ARG A 1 105 ? 2.177 -10.118 -0.989 1.00 96.19 105 ARG A C 1
ATOM 829 O O . ARG A 1 105 ? 2.472 -10.262 0.199 1.00 96.19 105 ARG A O 1
ATOM 836 N N . ALA A 1 106 ? 3.091 -10.116 -1.959 1.00 93.44 106 ALA A N 1
ATOM 837 C CA . ALA A 1 106 ? 4.511 -10.282 -1.696 1.00 93.44 106 ALA A CA 1
ATOM 838 C C . ALA A 1 106 ? 5.094 -9.147 -0.835 1.00 93.44 106 ALA A C 1
ATOM 840 O O . ALA A 1 106 ? 6.065 -9.386 -0.118 1.00 93.44 106 ALA A O 1
ATOM 841 N N . PHE A 1 107 ? 4.498 -7.949 -0.806 1.00 94.50 107 PHE A N 1
ATOM 842 C CA . PHE A 1 107 ? 4.986 -6.852 0.041 1.00 94.50 107 PHE A CA 1
ATOM 843 C C . PHE A 1 107 ? 4.943 -7.208 1.530 1.00 94.50 107 PHE A C 1
ATOM 845 O O . PHE A 1 107 ? 5.875 -6.893 2.272 1.00 94.50 107 PHE A O 1
ATOM 852 N N . PHE A 1 108 ? 3.907 -7.916 1.970 1.00 95.06 108 PHE A N 1
ATOM 853 C CA . PHE A 1 108 ? 3.730 -8.278 3.377 1.00 95.06 108 PHE A CA 1
ATOM 854 C C . PHE A 1 108 ? 4.753 -9.332 3.814 1.00 95.06 108 PHE A C 1
ATOM 856 O O . PHE A 1 108 ? 5.355 -9.207 4.878 1.00 95.06 108 PHE A O 1
ATOM 863 N N . GLY A 1 109 ? 5.024 -10.324 2.958 1.00 90.69 109 GLY A N 1
ATOM 864 C CA . GLY A 1 109 ? 6.000 -11.379 3.246 1.00 90.69 109 GLY A CA 1
ATOM 865 C C . GLY A 1 109 ? 7.461 -10.967 3.029 1.00 90.69 109 GLY A C 1
ATOM 866 O O . GLY A 1 109 ? 8.329 -11.347 3.808 1.00 90.69 109 GLY A O 1
ATOM 867 N N . GLN A 1 110 ? 7.747 -10.193 1.980 1.00 90.44 110 GLN A N 1
ATOM 868 C CA . GLN A 1 110 ? 9.118 -9.910 1.530 1.00 90.44 110 GLN A CA 1
ATOM 869 C C . GLN A 1 110 ? 9.608 -8.517 1.932 1.00 90.44 110 GLN A C 1
ATOM 871 O O . GLN A 1 110 ? 10.803 -8.315 2.125 1.00 90.44 110 GLN A O 1
ATOM 876 N N . ARG A 1 111 ? 8.697 -7.547 2.067 1.00 88.38 111 ARG A N 1
ATOM 877 C CA . ARG A 1 111 ? 9.023 -6.132 2.316 1.00 88.38 111 ARG A CA 1
ATOM 878 C C . ARG A 1 111 ? 8.529 -5.634 3.672 1.00 88.38 111 ARG A C 1
ATOM 880 O O . ARG A 1 111 ? 8.588 -4.435 3.931 1.00 88.38 111 ARG A O 1
ATOM 887 N N . GLN A 1 112 ? 8.094 -6.543 4.549 1.00 93.06 112 GLN A N 1
ATOM 888 C CA . GLN A 1 112 ? 7.597 -6.233 5.895 1.00 93.06 112 GLN A CA 1
ATOM 889 C C . GLN A 1 112 ? 6.486 -5.175 5.881 1.00 93.06 112 GLN A C 1
ATOM 891 O O . GLN A 1 112 ? 6.459 -4.304 6.752 1.00 93.06 112 GLN A O 1
ATOM 896 N N . ALA A 1 113 ? 5.621 -5.217 4.864 1.00 96.31 113 ALA A N 1
ATOM 897 C CA . ALA A 1 113 ? 4.588 -4.212 4.711 1.00 96.31 113 ALA A CA 1
ATOM 898 C C . ALA A 1 113 ? 3.575 -4.254 5.862 1.00 96.31 113 ALA A C 1
ATOM 900 O O . ALA A 1 113 ? 3.203 -5.325 6.349 1.00 96.31 113 ALA A O 1
ATOM 901 N N . VAL A 1 114 ? 3.145 -3.071 6.291 1.00 98.12 114 VAL A N 1
ATOM 902 C CA . VAL A 1 114 ? 2.122 -2.859 7.315 1.00 98.12 114 VAL A CA 1
ATOM 903 C C . VAL A 1 114 ? 1.175 -1.795 6.792 1.00 98.12 114 VAL A C 1
ATOM 905 O O . VAL A 1 114 ? 1.590 -0.662 6.540 1.00 98.12 114 VAL A O 1
ATOM 908 N N . CYS A 1 115 ? -0.085 -2.169 6.602 1.00 98.06 115 CYS A N 1
ATOM 909 C CA . CYS A 1 115 ? -1.128 -1.229 6.226 1.00 98.06 115 CYS A CA 1
ATOM 910 C C . CYS A 1 115 ? -1.696 -0.600 7.494 1.00 98.06 115 CYS A C 1
ATOM 912 O O . CYS A 1 115 ? -1.887 -1.286 8.495 1.00 98.06 115 CYS A O 1
ATOM 914 N N . LEU A 1 116 ? -1.963 0.697 7.458 1.00 97.88 116 LEU A N 1
ATOM 915 C CA . LEU A 1 116 ? -2.588 1.426 8.547 1.00 97.88 116 LEU A CA 1
ATOM 916 C C . LEU A 1 116 ? -4.024 1.740 8.136 1.00 97.88 116 LEU A C 1
ATOM 918 O O . LEU A 1 116 ? -4.249 2.385 7.116 1.00 97.88 116 LEU A O 1
ATOM 922 N N . VAL A 1 117 ? -4.992 1.235 8.896 1.00 96.00 117 VAL A N 1
ATOM 923 C CA . VAL A 1 117 ? -6.424 1.351 8.578 1.00 96.00 117 VAL A CA 1
ATOM 924 C C . VAL A 1 117 ? -7.184 1.965 9.754 1.00 96.00 117 VAL A C 1
ATOM 926 O O . VAL A 1 117 ? -6.779 1.740 10.901 1.00 96.00 117 VAL A O 1
ATOM 929 N N . PRO A 1 118 ? -8.283 2.707 9.521 1.00 90.25 118 PRO A N 1
ATOM 930 C CA . PRO A 1 118 ? -9.141 3.187 10.599 1.00 90.25 118 PRO A CA 1
ATOM 931 C C . PRO A 1 118 ? -9.599 2.029 11.499 1.00 90.25 118 PRO A C 1
ATOM 933 O O . PRO A 1 118 ? -9.983 0.959 11.000 1.00 90.25 118 PRO A O 1
ATOM 936 N N . GLY A 1 119 ? -9.467 2.240 12.813 1.00 76.88 119 GLY A N 1
ATOM 937 C CA . GLY A 1 119 ? -9.839 1.281 13.861 1.00 76.88 11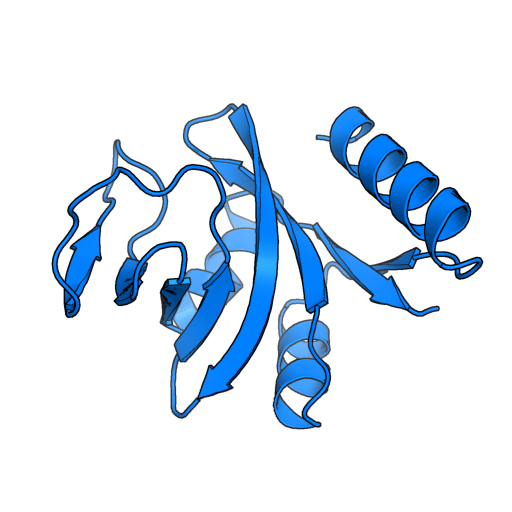9 GLY A CA 1
ATOM 938 C C . GLY A 1 119 ? -11.337 1.070 14.019 1.00 76.88 119 GLY A C 1
ATOM 939 O O . GLY A 1 119 ? -12.111 1.999 13.701 1.00 76.88 119 GLY A O 1
#

Sequence (119 aa):
MQQLIEELKALHEGVLGQPLTEERDPERVLARLRAGESDFPLALRWDDQPHSVVLEALRSDRVFFFNPMQADGVEPGTLLGGSHEGPRRRSEEDGLESVAIEDFRAFFGQRQAVCLVPG